Protein AF-M0BBS4-F1 (afdb_monomer)

pLDDT: mean 77.98, std 17.38, range [36.03, 93.0]

Radius of gyration: 14.02 Å; Cα contacts (8 Å, |Δi|>4): 245; chains: 1; bounding box: 28×45×35 Å

Foldseek 3Di:
DDPPPPVPPPPDPAAQFPAPDVQKGKAAAFKKWFWFDDPFFIKIFIDNHPPPPDHTNDIATAGEDEEPADWDWDADPRGIMITGRHIWMWGDPDVRYIYIGPDDPPDD

Sequence (108 aa):
MDIDFTVRSDALSMNRLVRAGEQRWHLPRHAHIVVYDRDDDGLLTIYDCGAAQKPPSAQLLGTLGRIEARHEVIDNPTGRVVTLREESTLVATGERRYRITTGDTRRV

Mean predicted aligned error: 9.06 Å

Structure (mmCIF, N/CA/C/O backbone):
data_AF-M0BBS4-F1
#
_entry.id   AF-M0BBS4-F1
#
loop_
_atom_site.group_PDB
_atom_site.id
_atom_site.type_symbol
_atom_site.label_atom_id
_atom_site.label_alt_id
_atom_site.label_comp_id
_atom_site.label_asym_id
_atom_site.label_entity_id
_atom_site.label_seq_id
_atom_site.pdbx_PDB_ins_code
_atom_site.Cartn_x
_atom_site.Cartn_y
_atom_site.Cartn_z
_atom_site.occupancy
_atom_site.B_iso_or_equiv
_atom_site.auth_seq_id
_atom_site.auth_comp_id
_atom_site.auth_asym_id
_atom_site.auth_atom_id
_atom_site.pdbx_PDB_model_num
ATOM 1 N N . MET A 1 1 ? -1.847 -29.532 24.319 1.00 37.91 1 MET A N 1
ATOM 2 C CA . MET A 1 1 ? -0.659 -29.383 23.451 1.00 37.91 1 MET A CA 1
ATOM 3 C C . MET A 1 1 ? -0.775 -28.000 22.866 1.00 37.91 1 MET A C 1
ATOM 5 O O . MET A 1 1 ? -1.361 -27.797 21.812 1.00 37.91 1 MET A O 1
ATOM 9 N N . ASP A 1 2 ? -0.364 -27.059 23.697 1.00 41.09 2 ASP A N 1
ATOM 10 C CA . ASP A 1 2 ? -0.509 -25.631 23.521 1.00 41.09 2 ASP A CA 1
ATOM 11 C C . ASP A 1 2 ? 0.576 -25.174 22.557 1.00 41.09 2 ASP A C 1
ATOM 13 O O . ASP A 1 2 ? 1.758 -25.163 22.896 1.00 41.09 2 ASP A O 1
ATOM 17 N N . ILE A 1 3 ? 0.181 -24.852 21.327 1.00 46.66 3 ILE A N 1
ATOM 18 C CA . ILE A 1 3 ? 1.028 -24.033 20.469 1.00 46.66 3 ILE A CA 1
ATOM 19 C C . ILE A 1 3 ? 0.702 -22.598 20.861 1.00 46.66 3 ILE A C 1
ATOM 21 O O . ILE A 1 3 ? -0.169 -21.951 20.280 1.00 46.66 3 ILE A O 1
ATOM 25 N N . ASP A 1 4 ? 1.360 -22.152 21.925 1.00 36.03 4 ASP A N 1
ATOM 26 C CA . ASP A 1 4 ? 1.474 -20.748 22.275 1.00 36.03 4 ASP A CA 1
ATOM 27 C C . ASP A 1 4 ? 2.130 -20.048 21.076 1.00 36.03 4 ASP A C 1
ATOM 29 O O . ASP A 1 4 ? 3.346 -20.091 20.875 1.00 36.03 4 ASP A O 1
ATOM 33 N N . PHE A 1 5 ? 1.298 -19.482 20.198 1.00 37.56 5 PHE A N 1
ATOM 34 C CA . PHE A 1 5 ? 1.711 -18.566 19.142 1.00 37.56 5 PHE A CA 1
ATOM 35 C C . PHE A 1 5 ? 2.119 -17.245 19.807 1.00 37.56 5 PHE A C 1
ATOM 37 O O . PHE A 1 5 ? 1.533 -16.187 19.578 1.00 37.56 5 PHE A O 1
ATOM 44 N N . THR A 1 6 ? 3.173 -17.288 20.622 1.00 43.53 6 THR A N 1
ATOM 45 C CA . THR A 1 6 ? 4.024 -16.130 20.856 1.00 43.53 6 THR A CA 1
ATOM 46 C C . THR A 1 6 ? 4.692 -15.840 19.517 1.00 43.53 6 THR A C 1
ATOM 48 O O . THR A 1 6 ? 5.805 -16.276 19.218 1.00 43.53 6 THR A O 1
ATOM 51 N N . VAL A 1 7 ? 3.948 -15.140 18.656 1.00 46.84 7 VAL A N 1
ATOM 52 C CA . VAL A 1 7 ? 4.477 -14.451 17.489 1.00 46.84 7 VAL A CA 1
ATOM 53 C C . VAL A 1 7 ? 5.591 -13.580 18.032 1.00 46.84 7 VAL A C 1
ATOM 55 O O . VAL A 1 7 ? 5.349 -12.576 18.701 1.00 46.84 7 VAL A O 1
ATOM 58 N N . ARG A 1 8 ? 6.823 -14.033 17.801 1.00 40.06 8 ARG A N 1
ATOM 59 C CA . ARG A 1 8 ? 8.036 -13.277 18.059 1.00 40.06 8 ARG A CA 1
ATOM 60 C C . ARG A 1 8 ? 7.870 -11.898 17.437 1.00 40.06 8 ARG A C 1
ATOM 62 O O . ARG A 1 8 ? 7.937 -11.721 16.222 1.00 40.06 8 ARG A O 1
ATOM 69 N N . SER A 1 9 ? 7.644 -10.937 18.316 1.00 47.88 9 SER A N 1
ATOM 70 C CA . SER A 1 9 ? 7.900 -9.525 18.124 1.00 47.88 9 SER A CA 1
ATOM 71 C C . SER A 1 9 ? 9.367 -9.338 17.741 1.00 47.88 9 SER A C 1
ATOM 73 O O . SER A 1 9 ? 10.186 -9.166 18.626 1.00 47.88 9 SER A O 1
ATOM 75 N N . ASP A 1 10 ? 9.711 -9.403 16.454 1.00 41.94 10 ASP A N 1
ATOM 76 C CA . ASP A 1 10 ? 10.974 -8.847 15.944 1.00 41.94 10 ASP A CA 1
ATOM 77 C C . ASP A 1 10 ? 10.922 -8.628 14.423 1.00 41.94 10 ASP A C 1
ATOM 79 O O . ASP A 1 10 ? 11.557 -9.293 13.610 1.00 41.94 10 ASP A O 1
ATOM 83 N N . ALA A 1 11 ? 10.076 -7.679 14.035 1.00 41.12 11 ALA A N 1
ATOM 84 C CA . ALA A 1 11 ? 10.312 -6.813 12.882 1.00 41.12 11 ALA A CA 1
ATOM 85 C C . ALA A 1 11 ? 9.687 -5.446 13.186 1.00 41.12 11 ALA A C 1
ATOM 87 O O . ALA A 1 11 ? 8.875 -4.904 12.437 1.00 41.12 11 ALA A O 1
ATOM 88 N N . LEU A 1 12 ? 10.020 -4.911 14.361 1.00 52.16 12 LEU A N 1
ATOM 89 C CA . LEU A 1 12 ? 9.954 -3.481 14.578 1.00 52.16 12 LEU A CA 1
ATOM 90 C C . LEU A 1 12 ? 11.242 -2.903 14.008 1.00 52.16 12 LEU A C 1
ATOM 92 O O . LEU A 1 12 ? 12.336 -3.271 14.418 1.00 52.16 12 LEU A O 1
ATOM 96 N N . SER A 1 13 ? 11.111 -1.903 13.154 1.00 50.25 13 SER A N 1
ATOM 97 C CA . SER A 1 13 ? 1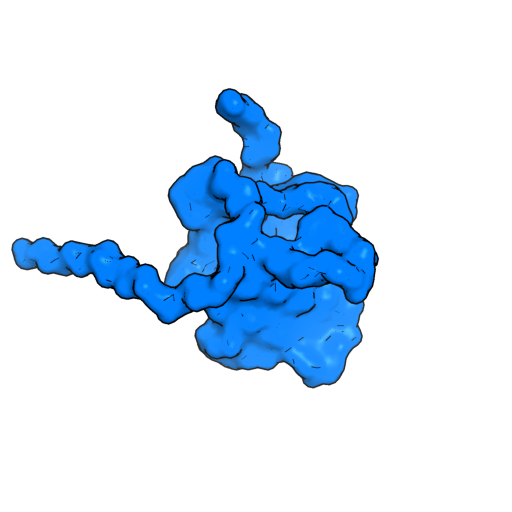1.953 -0.739 13.414 1.00 50.25 13 SER A CA 1
ATOM 98 C C . SER A 1 13 ? 11.118 0.527 13.536 1.00 50.25 13 SER A C 1
ATOM 100 O O . SER A 1 13 ? 11.415 1.371 14.370 1.00 50.25 13 SER A O 1
ATOM 102 N N . MET A 1 14 ? 9.968 0.621 12.862 1.00 60.62 14 MET A N 1
ATOM 103 C CA . MET A 1 14 ? 9.024 1.706 13.129 1.00 60.62 14 MET A CA 1
ATOM 104 C C . MET A 1 14 ? 7.636 1.348 12.616 1.00 60.62 14 MET A C 1
ATOM 106 O O . MET A 1 14 ? 7.457 1.159 11.420 1.00 60.62 14 MET A O 1
ATOM 110 N N . ASN A 1 15 ? 6.638 1.299 13.497 1.00 73.00 15 ASN A N 1
ATOM 111 C CA . ASN A 1 15 ? 5.234 1.369 13.100 1.00 73.00 15 ASN A CA 1
ATOM 112 C C . ASN A 1 15 ? 4.513 2.358 14.019 1.00 73.00 15 ASN A C 1
ATOM 114 O O . ASN A 1 15 ? 4.188 2.046 15.161 1.00 73.00 15 ASN A O 1
ATOM 118 N N . ARG A 1 16 ? 4.302 3.566 13.503 1.00 75.88 16 ARG A N 1
ATOM 119 C CA . ARG A 1 16 ? 3.598 4.678 14.152 1.00 75.88 16 ARG A CA 1
ATOM 120 C C . ARG A 1 16 ? 2.183 4.857 13.597 1.00 75.88 16 ARG A C 1
ATOM 122 O O . ARG A 1 16 ? 1.585 5.911 13.792 1.00 75.88 16 ARG A O 1
ATOM 129 N N . LEU A 1 17 ? 1.653 3.870 12.872 1.00 79.75 17 LEU A N 1
ATOM 130 C CA . LEU A 1 17 ? 0.290 3.942 12.358 1.00 79.75 17 LEU A CA 1
ATOM 131 C C . LEU A 1 17 ? -0.716 3.798 13.497 1.00 79.75 17 LEU A C 1
ATOM 133 O O . LEU A 1 17 ? -0.541 2.993 14.415 1.00 79.75 17 LEU A O 1
ATOM 137 N N . VAL A 1 18 ? -1.805 4.557 13.398 1.00 82.19 18 VAL A N 1
ATOM 138 C CA . VAL A 1 18 ? -2.926 4.460 14.332 1.00 82.19 18 VAL A CA 1
ATOM 139 C C . VAL A 1 18 ? -3.546 3.070 14.194 1.00 82.19 18 VAL A C 1
ATOM 141 O O . VAL A 1 18 ? -3.906 2.653 13.094 1.00 82.19 18 VAL A O 1
ATOM 144 N N . ARG A 1 19 ? -3.650 2.325 15.296 1.00 82.81 19 ARG A N 1
ATOM 145 C CA . ARG A 1 19 ? -4.283 1.000 15.288 1.00 82.81 19 ARG A CA 1
ATOM 146 C C . ARG A 1 19 ? -5.796 1.151 15.150 1.00 82.81 19 ARG A C 1
ATOM 148 O O . ARG A 1 19 ? -6.403 1.917 15.887 1.00 82.81 19 ARG A O 1
ATOM 155 N N . ALA A 1 20 ? -6.377 0.389 14.230 1.00 82.56 20 ALA A N 1
ATOM 156 C CA . ALA A 1 20 ? -7.822 0.287 14.016 1.00 82.56 20 ALA A CA 1
ATOM 157 C C . ALA A 1 20 ? -8.398 -1.046 14.540 1.00 82.56 20 ALA A C 1
ATOM 159 O O . ALA A 1 20 ? -9.587 -1.307 14.410 1.00 82.56 20 ALA A O 1
ATOM 160 N N . GLY A 1 21 ? -7.552 -1.916 15.101 1.00 81.19 21 GLY A N 1
ATOM 161 C CA . GLY A 1 21 ? -7.940 -3.208 15.660 1.00 81.19 21 GLY A CA 1
ATOM 162 C C . GLY A 1 21 ? -6.771 -4.188 15.711 1.00 81.19 21 GLY A C 1
ATOM 163 O O . GLY A 1 21 ? -5.609 -3.817 15.505 1.00 81.19 21 GLY A O 1
ATOM 164 N N . GLU A 1 22 ? -7.081 -5.458 15.960 1.00 80.56 22 GLU A N 1
ATOM 165 C CA . GLU A 1 22 ? -6.097 -6.536 15.874 1.00 80.56 22 GLU A CA 1
ATOM 166 C C . GLU A 1 22 ? -5.607 -6.675 14.436 1.00 80.56 22 GLU A C 1
ATOM 168 O O . GLU A 1 22 ? -6.398 -6.866 13.516 1.00 80.56 22 GLU A O 1
ATOM 173 N N . GLN A 1 23 ? -4.293 -6.532 14.242 1.00 86.00 23 GLN A N 1
ATOM 174 C CA . GLN A 1 23 ? -3.652 -6.597 12.923 1.00 86.00 23 GLN A CA 1
ATOM 175 C C . GLN A 1 23 ? -4.219 -5.604 11.888 1.00 86.00 23 GLN A C 1
ATOM 177 O O . GLN A 1 23 ? -4.143 -5.841 10.679 1.00 86.00 23 GLN A O 1
ATOM 182 N N . ARG A 1 24 ? -4.790 -4.487 12.359 1.00 88.25 24 ARG A N 1
ATOM 183 C CA . ARG A 1 24 ? -5.393 -3.447 11.522 1.00 88.25 24 ARG A CA 1
ATOM 184 C C . ARG A 1 24 ? -4.836 -2.076 11.861 1.00 88.25 24 ARG A C 1
ATOM 186 O O . ARG A 1 24 ? -4.770 -1.690 13.031 1.00 88.25 24 ARG A O 1
ATOM 193 N N . TRP A 1 25 ? -4.502 -1.311 10.832 1.00 89.88 25 TRP A N 1
ATOM 194 C CA . TRP A 1 25 ? -3.949 0.032 10.967 1.00 89.88 25 TRP A CA 1
ATOM 195 C C . TRP A 1 25 ? -4.654 1.009 10.040 1.00 89.88 25 TRP A C 1
ATOM 197 O O . TRP A 1 25 ? -4.898 0.713 8.874 1.00 89.88 25 TRP A O 1
ATOM 207 N N . HIS A 1 26 ? -4.967 2.184 10.567 1.00 88.50 26 HIS A N 1
ATOM 208 C CA . HIS A 1 26 ? -5.568 3.272 9.822 1.00 88.50 26 HIS A CA 1
ATOM 209 C C . HIS A 1 26 ? -4.540 3.935 8.903 1.00 88.50 26 HIS A C 1
ATOM 211 O O . HIS A 1 26 ? -3.428 4.271 9.325 1.00 88.50 26 HIS A O 1
ATOM 217 N N . LEU A 1 27 ? -4.945 4.159 7.657 1.00 88.69 27 LEU A N 1
ATOM 218 C CA . LEU A 1 27 ? -4.192 4.887 6.652 1.00 88.69 27 LEU A CA 1
ATOM 219 C C . LEU A 1 27 ? -4.955 6.166 6.284 1.00 88.69 27 LEU A C 1
ATOM 221 O O . LEU A 1 27 ? -6.099 6.083 5.825 1.00 88.69 27 LEU A O 1
ATOM 225 N N . PRO A 1 28 ? -4.339 7.347 6.458 1.00 86.62 28 PRO A N 1
ATOM 226 C CA . PRO A 1 28 ? -4.977 8.600 6.094 1.00 86.62 28 PRO A CA 1
ATOM 227 C C . PRO A 1 28 ? -5.184 8.702 4.582 1.00 86.62 28 PRO A C 1
ATOM 229 O O . PRO A 1 28 ? -4.475 8.089 3.775 1.00 86.62 28 PRO A O 1
ATOM 232 N N . ARG A 1 29 ? -6.124 9.565 4.195 1.00 84.25 29 ARG A N 1
ATOM 233 C CA . ARG A 1 29 ? -6.240 10.036 2.817 1.00 84.25 29 ARG A CA 1
ATOM 234 C C . ARG A 1 29 ? -4.900 10.649 2.397 1.00 84.25 29 ARG A C 1
ATOM 236 O O . ARG A 1 29 ? -4.377 11.494 3.116 1.00 84.25 29 ARG A O 1
ATOM 243 N N . HIS A 1 30 ? -4.371 10.252 1.238 1.00 87.81 30 HIS A N 1
ATOM 244 C CA . HIS A 1 30 ? -3.026 10.608 0.755 1.00 87.81 30 HIS A CA 1
ATOM 245 C C . HIS A 1 30 ? -1.856 9.877 1.423 1.00 87.81 30 HIS A C 1
ATOM 247 O O . HIS A 1 30 ? -0.720 10.344 1.324 1.00 87.81 30 HIS A O 1
ATOM 253 N N . ALA A 1 31 ? -2.082 8.720 2.050 1.00 89.19 31 ALA A N 1
ATOM 254 C CA . ALA A 1 31 ? -0.956 7.876 2.426 1.00 89.19 31 ALA A CA 1
ATOM 255 C C . ALA A 1 31 ? -0.197 7.400 1.174 1.00 89.19 31 ALA A C 1
ATOM 257 O O . ALA A 1 31 ? -0.805 6.978 0.183 1.00 89.19 31 ALA A O 1
ATOM 258 N N . HIS A 1 32 ? 1.132 7.456 1.237 1.00 89.94 32 HIS A N 1
ATOM 259 C CA . HIS A 1 32 ? 2.022 6.920 0.211 1.00 89.94 32 HIS A CA 1
ATOM 260 C C . HIS A 1 32 ? 2.644 5.627 0.720 1.00 89.94 32 HIS A C 1
ATOM 262 O O . HIS A 1 32 ? 3.168 5.578 1.830 1.00 89.94 32 HIS A O 1
ATOM 268 N N . ILE A 1 33 ? 2.590 4.579 -0.088 1.00 90.69 33 ILE A N 1
ATOM 269 C CA . ILE A 1 33 ? 3.078 3.250 0.257 1.00 90.69 33 ILE A CA 1
ATOM 270 C C . ILE A 1 33 ? 4.075 2.852 -0.817 1.00 90.69 33 ILE A C 1
ATOM 272 O O . ILE A 1 33 ? 3.706 2.614 -1.963 1.00 90.69 33 ILE A O 1
ATOM 276 N N . VAL A 1 34 ? 5.345 2.802 -0.449 1.00 90.75 34 VAL A N 1
ATOM 277 C CA . VAL A 1 34 ? 6.408 2.277 -1.298 1.00 90.75 34 VAL A CA 1
ATOM 278 C C . VAL A 1 34 ? 6.485 0.781 -1.041 1.00 90.75 34 VAL A C 1
ATOM 280 O O . VAL A 1 34 ? 6.780 0.353 0.075 1.00 90.75 34 VAL A O 1
ATOM 283 N N . VAL A 1 35 ? 6.179 -0.001 -2.064 1.00 91.12 35 VAL A N 1
ATOM 284 C CA . VAL A 1 35 ? 6.263 -1.456 -2.048 1.00 91.12 35 VAL A CA 1
ATOM 285 C C . VAL A 1 35 ? 7.514 -1.847 -2.811 1.00 91.12 35 VAL A C 1
ATOM 287 O O . VAL A 1 35 ? 7.644 -1.535 -3.993 1.00 91.12 35 VAL A O 1
ATOM 290 N N . TYR A 1 36 ? 8.424 -2.529 -2.133 1.00 89.75 36 TYR A N 1
ATOM 291 C CA . TYR A 1 36 ? 9.521 -3.236 -2.772 1.00 89.75 36 TYR A CA 1
ATOM 292 C C . TYR A 1 36 ? 9.103 -4.688 -2.945 1.00 89.75 36 TYR A C 1
ATOM 294 O O . TYR A 1 36 ? 8.941 -5.410 -1.958 1.00 89.75 36 TYR A O 1
ATOM 302 N N . ASP A 1 37 ? 8.910 -5.091 -4.197 1.00 78.50 37 ASP A N 1
ATOM 303 C CA . ASP A 1 37 ? 8.473 -6.441 -4.525 1.00 78.50 37 ASP A CA 1
ATOM 304 C C . ASP A 1 37 ? 9.677 -7.396 -4.467 1.00 78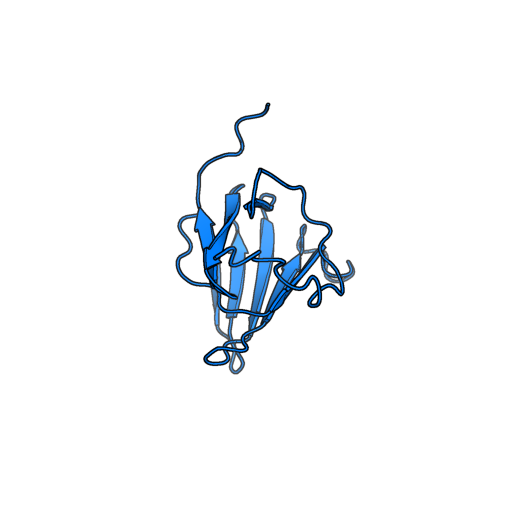.50 37 ASP A C 1
ATOM 306 O O . ASP A 1 37 ? 10.658 -7.266 -5.203 1.00 78.50 37 ASP A O 1
ATOM 310 N N . ARG A 1 38 ? 9.609 -8.343 -3.531 1.00 76.62 38 ARG A N 1
ATOM 311 C CA . ARG A 1 38 ? 10.495 -9.503 -3.365 1.00 76.62 38 ARG A CA 1
ATOM 312 C C . ARG A 1 38 ? 9.606 -10.653 -2.913 1.00 76.62 38 ARG A C 1
ATOM 314 O O . ARG A 1 38 ? 8.749 -10.402 -2.072 1.00 76.62 38 ARG A O 1
ATOM 321 N N . ASP A 1 39 ? 9.814 -11.849 -3.461 1.00 73.50 39 ASP A N 1
ATOM 322 C CA . ASP A 1 39 ? 8.909 -13.008 -3.353 1.00 73.50 39 ASP A CA 1
ATOM 323 C C . ASP A 1 39 ? 8.179 -13.110 -1.999 1.00 73.50 39 ASP A C 1
ATOM 325 O O . ASP A 1 39 ? 7.017 -12.717 -1.900 1.00 73.50 39 ASP A O 1
ATOM 329 N N . ASP A 1 40 ? 8.873 -13.546 -0.944 1.00 67.50 40 ASP A N 1
ATOM 330 C CA . ASP A 1 40 ? 8.314 -13.671 0.415 1.00 67.50 40 ASP A CA 1
ATOM 331 C C . ASP A 1 40 ? 8.905 -12.657 1.422 1.00 67.50 40 ASP A C 1
ATOM 333 O O . ASP A 1 40 ? 8.442 -12.538 2.560 1.00 67.50 40 ASP A O 1
ATOM 337 N N . ASP A 1 41 ? 9.900 -11.878 0.988 1.00 77.38 41 ASP A N 1
ATOM 338 C CA . ASP A 1 41 ? 10.661 -10.919 1.805 1.00 77.38 41 ASP A CA 1
ATOM 339 C C . ASP A 1 41 ? 10.485 -9.467 1.329 1.00 77.38 41 ASP A C 1
ATOM 341 O O . ASP A 1 41 ? 11.395 -8.640 1.435 1.00 77.38 41 ASP A O 1
ATOM 345 N N . GLY A 1 42 ? 9.322 -9.145 0.756 1.00 85.31 42 GLY A N 1
ATOM 346 C CA . GLY A 1 42 ? 9.003 -7.782 0.335 1.00 85.31 42 GLY A CA 1
ATOM 347 C C . GLY A 1 42 ? 9.110 -6.760 1.476 1.00 85.31 42 GLY A C 1
ATOM 348 O O . GLY A 1 42 ? 9.183 -7.096 2.662 1.00 85.31 42 GLY A O 1
ATOM 349 N N . LEU A 1 43 ? 9.107 -5.476 1.127 1.00 89.94 43 LEU A N 1
ATOM 350 C CA . LEU A 1 43 ? 9.157 -4.388 2.105 1.00 89.94 43 LEU A CA 1
ATOM 351 C C . LEU A 1 43 ? 8.108 -3.332 1.776 1.00 89.94 43 LEU A C 1
ATOM 353 O O . LEU A 1 43 ? 8.129 -2.736 0.701 1.00 89.94 43 LEU A O 1
ATOM 357 N N . LEU A 1 44 ? 7.222 -3.056 2.731 1.00 90.25 44 LEU A N 1
ATOM 358 C CA . LEU A 1 44 ? 6.258 -1.966 2.658 1.00 90.25 44 LEU A CA 1
ATOM 359 C C . LEU A 1 44 ? 6.768 -0.811 3.509 1.00 90.25 44 LEU A C 1
ATOM 361 O O . LEU A 1 44 ? 6.937 -0.949 4.719 1.00 90.25 44 LEU A O 1
ATOM 365 N N . THR A 1 45 ? 6.958 0.350 2.894 1.00 90.19 45 THR A N 1
ATOM 366 C CA . THR A 1 45 ? 7.266 1.600 3.595 1.00 90.19 45 THR A CA 1
ATOM 367 C C . THR A 1 45 ? 6.099 2.567 3.429 1.00 90.19 45 THR A C 1
ATOM 369 O O . THR A 1 45 ? 5.729 2.909 2.311 1.00 90.19 45 THR A O 1
ATOM 372 N N . ILE A 1 46 ? 5.498 2.994 4.537 1.00 89.56 46 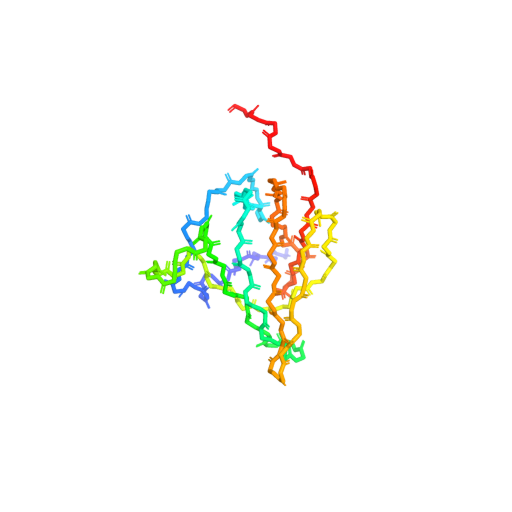ILE A N 1
ATOM 373 C CA . ILE A 1 46 ? 4.247 3.759 4.581 1.00 89.56 46 ILE A CA 1
ATOM 374 C C . ILE A 1 46 ? 4.515 5.169 5.111 1.00 89.56 46 ILE A C 1
ATOM 376 O O . ILE A 1 46 ? 5.139 5.336 6.160 1.00 89.56 46 ILE A O 1
ATOM 380 N N . TYR A 1 47 ? 3.967 6.172 4.430 1.00 87.88 47 TYR A N 1
ATOM 381 C CA . TYR A 1 47 ? 4.032 7.592 4.768 1.00 87.88 47 TYR A CA 1
ATOM 382 C C . TYR A 1 47 ? 2.613 8.163 4.913 1.00 87.88 47 TYR A C 1
ATOM 384 O O . TYR A 1 47 ? 1.783 7.968 4.029 1.00 87.88 47 TYR A O 1
ATOM 392 N N . ASP A 1 48 ? 2.333 8.881 6.006 1.00 79.25 48 ASP A N 1
ATOM 393 C CA . ASP A 1 48 ? 1.011 9.467 6.309 1.00 79.25 48 ASP A CA 1
ATOM 394 C C . ASP A 1 48 ? 0.615 10.681 5.454 1.00 79.25 48 ASP A C 1
ATOM 396 O O . ASP A 1 48 ? -0.562 11.013 5.345 1.00 79.25 48 ASP A O 1
ATOM 400 N N . CYS A 1 49 ? 1.585 11.364 4.859 1.00 72.00 49 CYS A N 1
ATOM 401 C CA . CYS A 1 49 ? 1.380 12.567 4.070 1.00 72.00 49 CYS A CA 1
ATOM 402 C C . CYS A 1 49 ? 2.590 12.716 3.150 1.00 72.00 49 CYS A C 1
ATOM 404 O O . CYS A 1 49 ? 3.719 12.603 3.626 1.00 72.00 49 CYS A O 1
ATOM 406 N N . GLY A 1 50 ? 2.371 12.966 1.854 1.00 55.59 50 GLY A N 1
ATOM 407 C CA . GLY A 1 50 ? 3.395 13.050 0.796 1.00 55.59 50 GLY A CA 1
ATOM 408 C C . GLY A 1 50 ? 4.472 14.134 0.953 1.00 55.59 50 GLY A C 1
ATOM 409 O O . GLY A 1 50 ? 5.136 14.490 -0.016 1.00 55.59 50 GLY A O 1
ATOM 410 N N . ALA A 1 51 ? 4.665 14.683 2.153 1.00 54.38 51 ALA A N 1
ATOM 411 C CA . ALA A 1 51 ? 5.779 15.556 2.465 1.00 54.38 51 ALA A CA 1
ATOM 412 C C . ALA A 1 51 ? 7.082 14.741 2.444 1.00 54.38 51 ALA A C 1
ATOM 414 O O . ALA A 1 51 ? 7.370 13.983 3.371 1.00 54.38 51 ALA A O 1
ATOM 415 N N . ALA A 1 52 ? 7.884 14.951 1.397 1.00 52.53 52 ALA A N 1
ATOM 416 C CA . ALA A 1 52 ? 9.152 14.280 1.085 1.00 52.53 52 ALA A CA 1
ATOM 417 C C . ALA A 1 52 ? 10.264 14.373 2.160 1.00 52.53 52 ALA A C 1
ATOM 419 O O . ALA A 1 52 ? 11.401 13.997 1.904 1.00 52.53 52 ALA A O 1
ATOM 420 N N . GLN A 1 53 ? 9.964 14.875 3.360 1.00 60.06 53 GLN A N 1
ATOM 421 C CA . GLN A 1 53 ? 10.920 15.055 4.457 1.00 60.06 53 GLN A CA 1
ATOM 422 C C . GLN A 1 53 ? 10.469 14.424 5.780 1.00 60.06 53 GLN A C 1
ATOM 424 O O . GLN A 1 53 ? 11.165 14.548 6.787 1.00 60.06 53 GLN A O 1
ATOM 429 N N . LYS A 1 54 ? 9.316 13.744 5.822 1.00 69.81 54 LYS A N 1
ATOM 430 C CA . LYS A 1 54 ? 8.922 13.007 7.025 1.00 69.81 54 LYS A CA 1
ATOM 431 C C . LYS A 1 54 ? 9.583 11.627 7.052 1.00 69.81 54 LYS A C 1
ATOM 433 O O . LYS A 1 54 ? 9.572 10.934 6.032 1.00 69.81 54 LYS A O 1
ATOM 438 N N . PRO A 1 55 ? 10.094 11.181 8.216 1.00 74.62 55 PRO A N 1
ATOM 439 C CA . PRO A 1 55 ? 10.458 9.783 8.378 1.00 74.62 55 PRO A CA 1
ATOM 440 C C . PRO A 1 55 ? 9.215 8.910 8.156 1.00 74.62 55 PRO A C 1
ATOM 442 O O . PRO A 1 55 ? 8.110 9.346 8.507 1.00 74.62 55 PRO A O 1
ATOM 445 N N . PRO A 1 56 ? 9.373 7.686 7.623 1.00 83.56 56 PRO A N 1
ATOM 446 C CA . PRO A 1 56 ? 8.246 6.809 7.342 1.00 83.56 56 PRO A CA 1
ATOM 447 C C . PRO A 1 56 ? 7.400 6.594 8.598 1.00 83.56 56 PRO A C 1
ATOM 449 O O . PRO A 1 56 ? 7.907 6.465 9.719 1.00 83.56 56 PRO A O 1
ATOM 452 N N . SER A 1 57 ? 6.085 6.608 8.426 1.00 86.06 57 SER A N 1
ATOM 453 C CA . SER A 1 57 ? 5.134 6.348 9.504 1.00 86.06 57 SER A CA 1
ATOM 454 C C . SER A 1 57 ? 5.201 4.876 9.898 1.00 86.06 57 SER A C 1
ATOM 456 O O . SER A 1 57 ? 5.184 4.572 11.087 1.00 86.06 57 SER A O 1
ATOM 458 N N . ALA A 1 58 ? 5.371 3.970 8.931 1.00 87.94 58 ALA A N 1
ATOM 459 C CA . ALA A 1 58 ? 5.667 2.572 9.210 1.00 87.94 58 ALA A CA 1
ATOM 460 C C . ALA A 1 58 ? 6.577 1.922 8.171 1.00 87.94 58 ALA A C 1
ATOM 462 O O . ALA A 1 58 ? 6.598 2.320 7.009 1.00 87.94 58 ALA A O 1
ATOM 463 N N . GLN A 1 59 ? 7.282 0.880 8.595 1.00 88.94 59 GLN A N 1
ATOM 464 C CA . GLN A 1 59 ? 8.003 -0.033 7.726 1.00 88.94 59 GLN A CA 1
ATOM 465 C C . GLN A 1 59 ? 7.707 -1.474 8.156 1.00 88.94 59 GLN A C 1
ATOM 467 O O . GLN A 1 59 ? 7.857 -1.812 9.329 1.00 88.94 59 GLN A O 1
ATOM 472 N N . LEU A 1 60 ? 7.227 -2.293 7.219 1.00 88.62 60 LEU A N 1
ATOM 473 C CA . LEU A 1 60 ? 6.718 -3.644 7.458 1.00 88.62 60 LEU A CA 1
ATOM 474 C C . LEU A 1 60 ? 7.344 -4.622 6.460 1.00 88.62 60 LEU A C 1
ATOM 476 O O . LEU A 1 60 ? 7.367 -4.346 5.262 1.00 88.62 60 LEU A O 1
ATOM 480 N N . LEU A 1 61 ? 7.809 -5.772 6.947 1.00 89.00 61 LEU A N 1
ATOM 481 C CA . LEU A 1 61 ? 8.295 -6.858 6.096 1.00 89.00 61 LEU A CA 1
ATOM 482 C C . LEU A 1 61 ? 7.118 -7.673 5.563 1.00 89.00 61 LEU A C 1
ATOM 484 O O . LEU A 1 61 ? 6.312 -8.183 6.343 1.00 89.00 61 LEU A O 1
ATOM 488 N N . GLY A 1 62 ? 7.039 -7.808 4.246 1.00 89.81 62 GLY A N 1
ATOM 489 C CA . GLY A 1 62 ? 6.054 -8.625 3.565 1.00 89.81 62 GLY A CA 1
ATOM 490 C C . GLY A 1 62 ? 5.641 -8.112 2.198 1.00 89.81 62 GLY A C 1
ATOM 491 O O . GLY A 1 62 ? 6.250 -7.214 1.628 1.00 89.81 62 GLY A O 1
ATOM 492 N N . THR A 1 63 ? 4.563 -8.681 1.676 1.00 89.12 63 THR A N 1
ATOM 493 C CA . THR A 1 63 ? 4.012 -8.315 0.371 1.00 89.12 63 THR A CA 1
ATOM 494 C C . THR A 1 63 ? 2.673 -7.606 0.512 1.00 89.12 63 THR A C 1
ATOM 496 O O . THR A 1 63 ? 1.859 -7.899 1.399 1.00 89.12 63 THR A O 1
ATOM 499 N N . LEU A 1 64 ? 2.445 -6.629 -0.370 1.00 90.06 64 LEU A N 1
ATOM 500 C CA . LEU A 1 64 ? 1.154 -5.967 -0.494 1.00 90.06 64 LEU A CA 1
ATOM 501 C C . LEU A 1 64 ? 0.324 -6.697 -1.548 1.00 90.06 64 LEU A C 1
ATOM 503 O O . LEU A 1 64 ? 0.643 -6.661 -2.736 1.00 90.06 64 LEU A O 1
ATOM 507 N N . GLY A 1 65 ? -0.750 -7.340 -1.103 1.00 89.25 65 GLY A N 1
ATOM 508 C CA . GLY A 1 65 ? -1.716 -8.003 -1.965 1.00 89.25 65 GLY A CA 1
ATOM 509 C C . GLY A 1 65 ? -2.723 -7.020 -2.563 1.00 89.25 65 GLY A C 1
ATOM 510 O O . GLY A 1 65 ? -2.376 -6.042 -3.224 1.00 89.25 65 GLY A O 1
ATOM 511 N N . ARG A 1 66 ? -4.011 -7.304 -2.349 1.00 89.44 66 ARG A N 1
ATOM 512 C CA . ARG A 1 66 ? -5.114 -6.536 -2.938 1.00 89.44 66 ARG A CA 1
ATOM 513 C C . ARG A 1 66 ? -5.266 -5.153 -2.293 1.00 89.44 66 ARG A C 1
ATOM 515 O O . ARG A 1 66 ? -5.177 -5.011 -1.073 1.00 89.44 66 ARG A O 1
ATOM 522 N N . ILE A 1 67 ? -5.583 -4.162 -3.120 1.00 92.56 67 ILE A N 1
ATOM 523 C CA . ILE A 1 67 ? -5.889 -2.793 -2.701 1.00 92.56 67 ILE A CA 1
ATOM 524 C C . ILE A 1 67 ? -7.305 -2.486 -3.163 1.00 92.56 67 ILE A C 1
ATOM 526 O O . ILE A 1 67 ? -7.570 -2.395 -4.358 1.00 92.56 67 ILE A O 1
ATOM 530 N N . GLU A 1 68 ? -8.230 -2.401 -2.214 1.00 91.81 68 GLU A N 1
ATOM 531 C CA . GLU A 1 68 ? -9.630 -2.079 -2.507 1.00 91.81 68 GLU A CA 1
ATOM 532 C C . GLU A 1 68 ? -9.877 -0.577 -2.515 1.00 91.81 68 GLU A C 1
ATOM 534 O O . GLU A 1 68 ? -10.757 -0.109 -3.231 1.00 91.81 68 GLU A O 1
ATOM 539 N N . ALA A 1 69 ? -9.095 0.167 -1.727 1.00 90.06 69 ALA A N 1
ATOM 540 C CA . ALA A 1 69 ? -9.177 1.618 -1.672 1.00 90.06 69 ALA A CA 1
ATOM 541 C C . ALA A 1 69 ? -8.838 2.234 -3.026 1.00 90.06 69 ALA A C 1
ATOM 543 O O . ALA A 1 69 ? -7.945 1.760 -3.727 1.00 90.06 69 ALA A O 1
ATOM 544 N N . ARG A 1 70 ? -9.516 3.326 -3.379 1.00 90.44 70 ARG A N 1
ATOM 545 C CA . ARG A 1 70 ? -9.155 4.189 -4.501 1.00 90.44 70 ARG A CA 1
ATOM 546 C C . ARG A 1 70 ? -7.713 4.621 -4.320 1.00 90.44 70 ARG A C 1
ATOM 548 O O . ARG A 1 70 ? -7.348 5.224 -3.309 1.00 90.44 70 ARG A O 1
ATOM 555 N N . HIS A 1 71 ? -6.901 4.314 -5.314 1.00 92.31 71 HIS A N 1
ATOM 556 C CA . HIS A 1 71 ? -5.473 4.536 -5.266 1.00 92.31 71 HIS A CA 1
ATOM 557 C C . HIS A 1 71 ? -4.936 4.833 -6.659 1.00 92.31 71 HIS A C 1
ATOM 559 O O . HIS A 1 71 ? -5.569 4.532 -7.670 1.00 92.31 71 HIS A O 1
ATOM 565 N N . GLU A 1 72 ? -3.753 5.418 -6.684 1.00 93.00 72 GLU A N 1
ATOM 566 C CA . GLU A 1 72 ? -2.911 5.510 -7.864 1.00 93.00 72 GLU A CA 1
ATOM 567 C C . GLU A 1 72 ? -1.666 4.668 -7.657 1.00 93.00 72 GLU A C 1
ATOM 569 O O . GLU A 1 72 ? -1.169 4.562 -6.535 1.00 93.00 72 GLU A O 1
ATOM 574 N N . VAL A 1 73 ? -1.181 4.069 -8.741 1.00 92.94 73 VAL A N 1
ATOM 575 C CA . VAL A 1 73 ? 0.039 3.265 -8.751 1.00 92.94 73 VAL A CA 1
ATOM 576 C C . VAL A 1 73 ? 1.026 3.901 -9.712 1.00 92.94 73 VAL A C 1
ATOM 578 O O . VAL A 1 73 ? 0.671 4.249 -10.836 1.00 92.94 73 VAL A O 1
ATOM 581 N N . ILE A 1 74 ? 2.263 4.035 -9.254 1.00 92.12 74 ILE A N 1
ATOM 582 C CA . ILE A 1 74 ? 3.415 4.361 -10.082 1.00 92.12 74 ILE A CA 1
ATOM 583 C C . ILE A 1 74 ? 4.370 3.178 -9.982 1.00 92.12 74 ILE A C 1
ATOM 585 O O . ILE A 1 74 ? 4.947 2.934 -8.920 1.00 92.12 74 ILE A O 1
ATOM 589 N N . ASP A 1 75 ? 4.512 2.435 -11.073 1.00 90.56 75 ASP A N 1
ATOM 590 C CA . ASP A 1 75 ? 5.444 1.315 -11.143 1.00 90.56 75 ASP A CA 1
ATOM 591 C C . ASP A 1 75 ? 6.883 1.818 -11.282 1.00 90.56 75 ASP A C 1
ATOM 593 O O . ASP A 1 75 ? 7.164 2.792 -11.981 1.00 90.56 75 ASP A O 1
ATOM 597 N N . ASN A 1 76 ? 7.805 1.1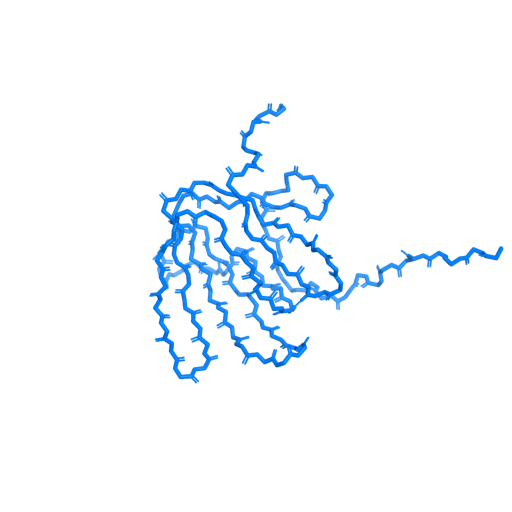28 -10.617 1.00 83.69 76 ASN A N 1
ATOM 598 C CA . ASN A 1 76 ? 9.236 1.389 -10.652 1.00 83.69 76 ASN A CA 1
ATOM 599 C C . ASN A 1 76 ? 9.996 0.076 -10.912 1.00 83.69 76 ASN A C 1
ATOM 601 O O . ASN A 1 76 ? 9.492 -1.003 -10.615 1.00 83.69 76 ASN A O 1
ATOM 605 N N . PRO A 1 77 ? 11.256 0.122 -11.380 1.00 85.94 77 PRO A N 1
ATOM 606 C CA . PRO A 1 77 ? 12.035 -1.096 -11.634 1.00 85.94 77 PRO A CA 1
ATOM 607 C C . PRO A 1 77 ? 12.211 -2.030 -10.422 1.00 85.94 77 PRO A C 1
ATOM 609 O O . PRO A 1 77 ? 12.515 -3.205 -10.594 1.00 85.94 77 PRO A O 1
ATOM 612 N N . THR A 1 78 ? 12.062 -1.513 -9.199 1.00 83.25 78 THR A N 1
ATOM 613 C CA . THR A 1 78 ? 12.266 -2.250 -7.940 1.00 83.25 78 THR A CA 1
ATOM 614 C C . THR A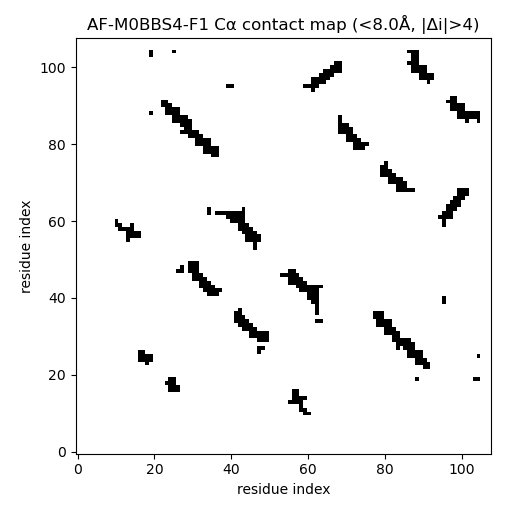 1 78 ? 10.972 -2.538 -7.171 1.00 83.25 78 THR A C 1
ATOM 616 O O . THR A 1 78 ? 11.035 -3.055 -6.054 1.00 83.25 78 THR A O 1
ATOM 619 N N . GLY A 1 79 ? 9.811 -2.195 -7.733 1.00 88.56 79 GLY A N 1
ATOM 620 C CA . GLY A 1 79 ? 8.509 -2.360 -7.092 1.00 88.56 79 GLY A CA 1
ATOM 621 C C . GLY A 1 79 ? 7.531 -1.279 -7.539 1.00 88.56 79 GLY A C 1
ATOM 622 O O . GLY A 1 79 ? 7.461 -0.942 -8.716 1.00 88.56 79 GLY A O 1
ATOM 623 N N . ARG A 1 80 ? 6.783 -0.686 -6.612 1.00 91.94 80 ARG A N 1
ATOM 624 C CA . ARG A 1 80 ? 5.740 0.295 -6.946 1.00 91.94 80 ARG A CA 1
ATOM 625 C C . ARG A 1 80 ? 5.456 1.261 -5.812 1.00 91.94 80 ARG A C 1
ATOM 627 O O . ARG A 1 80 ? 5.658 0.957 -4.639 1.00 91.94 80 ARG A O 1
ATOM 634 N N . VAL A 1 81 ? 4.947 2.432 -6.162 1.00 91.06 81 VAL A N 1
ATOM 635 C CA . VAL A 1 81 ? 4.449 3.426 -5.213 1.00 91.06 81 VAL A CA 1
ATOM 636 C C . VAL A 1 81 ? 2.940 3.492 -5.345 1.00 91.06 8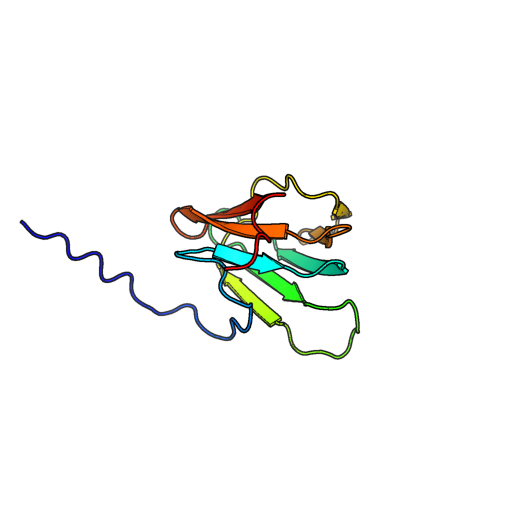1 VAL A C 1
ATOM 638 O O . VAL A 1 81 ? 2.417 3.778 -6.416 1.00 91.06 81 VAL A O 1
ATOM 641 N N . VAL A 1 82 ? 2.242 3.240 -4.246 1.00 92.25 82 VAL A N 1
ATOM 642 C CA . VAL A 1 82 ? 0.791 3.351 -4.147 1.00 92.25 82 VAL A CA 1
ATOM 643 C C . VAL A 1 82 ? 0.454 4.630 -3.397 1.00 92.25 82 VAL A C 1
ATOM 645 O O . VAL A 1 82 ? 0.878 4.820 -2.258 1.00 92.25 82 VAL A O 1
ATOM 648 N N . THR A 1 83 ? -0.352 5.493 -3.999 1.00 91.62 83 THR A N 1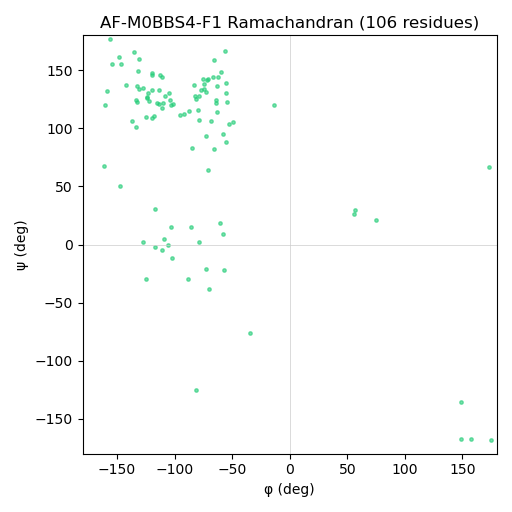
ATOM 649 C CA . THR A 1 83 ? -0.894 6.689 -3.352 1.00 91.62 83 THR A CA 1
ATOM 650 C C . THR A 1 83 ? -2.386 6.526 -3.146 1.00 91.62 83 THR A C 1
ATOM 652 O O . THR A 1 83 ? -3.151 6.433 -4.104 1.00 91.62 83 THR A O 1
ATOM 655 N N . LEU A 1 84 ? -2.820 6.521 -1.891 1.00 91.12 84 LEU A N 1
ATOM 656 C CA . LEU A 1 84 ? -4.233 6.408 -1.561 1.00 91.12 84 LEU A CA 1
ATOM 657 C C . LEU A 1 84 ? -4.983 7.715 -1.829 1.00 91.12 84 LEU A C 1
ATOM 659 O O . LEU A 1 84 ? -4.513 8.812 -1.517 1.00 91.12 84 LEU A O 1
ATOM 663 N N . ARG A 1 85 ? -6.186 7.599 -2.390 1.00 89.56 85 ARG A N 1
ATOM 664 C CA . ARG A 1 85 ? -7.080 8.723 -2.710 1.00 89.56 85 ARG A CA 1
ATOM 665 C C . ARG A 1 85 ? -8.220 8.889 -1.703 1.00 89.56 85 ARG A C 1
ATOM 667 O O . ARG A 1 85 ? -8.859 9.943 -1.685 1.00 89.56 85 ARG A O 1
ATOM 674 N N . GLU A 1 86 ? -8.417 7.901 -0.840 1.00 88.56 86 GLU A N 1
ATOM 675 C CA . GLU A 1 86 ? -9.377 7.894 0.265 1.00 88.56 86 GLU A CA 1
ATOM 676 C C . GLU A 1 86 ? -8.746 7.340 1.551 1.00 88.56 86 GLU A C 1
ATOM 678 O O . GLU A 1 86 ? -7.646 6.784 1.519 1.00 88.56 86 GLU A O 1
ATOM 683 N N . GLU A 1 87 ? -9.418 7.546 2.683 1.00 88.75 87 GLU A N 1
ATOM 684 C CA . GLU A 1 87 ? -9.045 6.905 3.948 1.00 88.75 87 GLU A CA 1
ATOM 685 C C . GLU A 1 87 ? -9.267 5.395 3.849 1.00 88.75 87 GLU A C 1
ATOM 687 O O . GLU A 1 87 ? -10.206 4.937 3.198 1.00 88.75 87 GLU A O 1
ATOM 692 N N . SER A 1 88 ? -8.398 4.607 4.474 1.00 90.75 88 SER A N 1
ATOM 693 C CA . SER A 1 88 ? -8.484 3.150 4.372 1.00 90.75 88 SER A CA 1
ATOM 694 C C . SER A 1 88 ? -7.832 2.447 5.554 1.00 90.75 88 SER A C 1
ATOM 696 O O . SER A 1 88 ? -7.236 3.074 6.434 1.00 90.75 88 SER A O 1
ATOM 698 N N . THR A 1 89 ? -7.922 1.120 5.558 1.00 91.31 89 THR A N 1
ATOM 699 C CA . THR A 1 89 ? -7.338 0.287 6.606 1.00 91.31 89 THR A CA 1
ATOM 700 C C . THR A 1 89 ? -6.391 -0.737 6.000 1.00 91.31 89 THR A C 1
ATOM 702 O O . THR A 1 89 ? -6.774 -1.514 5.120 1.00 91.31 89 THR A O 1
ATOM 705 N N . LEU A 1 90 ? -5.157 -0.758 6.503 1.00 90.75 90 LEU A N 1
ATOM 706 C CA . LEU A 1 90 ? -4.195 -1.828 6.279 1.00 90.75 90 LEU A CA 1
ATOM 707 C C . LEU A 1 90 ? -4.533 -3.003 7.195 1.00 90.75 90 LEU A C 1
ATOM 709 O O . LEU A 1 90 ? -4.634 -2.824 8.406 1.00 90.75 90 LEU A O 1
ATOM 713 N N . VAL A 1 91 ? -4.659 -4.197 6.631 1.00 91.25 91 VAL A N 1
ATOM 714 C CA . VAL A 1 91 ? -5.017 -5.427 7.342 1.00 91.25 91 VAL A CA 1
ATOM 715 C C . VAL A 1 91 ? -3.940 -6.475 7.086 1.00 91.25 91 VAL A C 1
ATOM 717 O O . VAL A 1 91 ? -3.624 -6.751 5.926 1.00 91.25 91 VAL A O 1
ATOM 720 N N . ALA A 1 92 ? -3.376 -7.073 8.139 1.00 89.25 92 ALA A N 1
ATOM 721 C CA . ALA A 1 92 ? -2.564 -8.279 7.973 1.00 89.25 92 ALA A CA 1
ATOM 722 C C . ALA A 1 92 ? -3.489 -9.488 7.766 1.00 89.25 92 ALA A C 1
ATOM 724 O O . ALA A 1 92 ? -4.485 -9.650 8.464 1.00 89.25 92 ALA A O 1
ATOM 725 N N . THR A 1 93 ? -3.181 -10.314 6.771 1.00 86.81 93 THR A N 1
ATOM 726 C CA . THR A 1 93 ? -4.009 -11.466 6.353 1.00 86.81 93 THR A CA 1
ATOM 727 C C . THR A 1 93 ? -3.302 -12.809 6.531 1.00 86.81 93 THR A C 1
ATOM 729 O O . THR A 1 93 ? -3.875 -13.858 6.261 1.00 86.81 93 THR A O 1
ATOM 732 N N . GLY A 1 94 ? -2.051 -12.779 6.981 1.00 84.88 94 GLY A N 1
ATOM 733 C CA . GLY A 1 94 ? -1.213 -13.941 7.221 1.00 84.88 94 GLY A CA 1
ATOM 734 C C . GLY A 1 94 ? 0.187 -13.499 7.618 1.00 84.88 94 GLY A C 1
ATOM 735 O O . GLY A 1 94 ? 0.431 -12.313 7.869 1.00 84.88 94 GLY A O 1
ATOM 736 N N . GLU A 1 95 ? 1.119 -14.444 7.631 1.00 82.31 95 GLU A N 1
ATOM 737 C CA . GLU A 1 95 ? 2.527 -14.145 7.864 1.00 82.31 95 GLU A CA 1
ATOM 738 C C . GLU A 1 95 ? 3.047 -13.253 6.733 1.00 82.31 95 GLU A C 1
ATOM 740 O O . GLU A 1 95 ? 3.065 -13.657 5.573 1.00 82.31 95 GLU A O 1
ATOM 745 N N . ARG A 1 96 ? 3.402 -12.005 7.070 1.00 86.56 96 ARG A N 1
ATOM 746 C CA . ARG A 1 96 ? 3.990 -11.029 6.136 1.00 86.56 96 ARG A CA 1
ATOM 747 C C . ARG A 1 96 ? 3.135 -10.744 4.887 1.00 86.56 96 ARG A C 1
ATOM 749 O O . ARG A 1 96 ? 3.658 -10.413 3.827 1.00 86.56 96 ARG A O 1
ATOM 756 N N . ARG A 1 97 ? 1.805 -10.844 4.991 1.00 88.38 97 ARG A N 1
ATOM 757 C CA . ARG A 1 97 ? 0.878 -10.515 3.892 1.00 88.38 97 ARG A CA 1
ATOM 758 C C . ARG A 1 97 ? -0.108 -9.442 4.303 1.00 88.38 97 ARG A C 1
ATOM 760 O O . ARG A 1 97 ? -0.882 -9.634 5.244 1.00 88.38 97 ARG A O 1
ATOM 767 N N . TYR A 1 98 ? -0.139 -8.352 3.547 1.00 90.44 98 TYR A N 1
ATOM 768 C CA . TYR A 1 98 ? -0.969 -7.190 3.845 1.00 90.44 98 TYR A CA 1
ATOM 769 C C . TYR A 1 98 ? -1.976 -6.902 2.732 1.00 90.44 98 TYR A C 1
ATOM 771 O O . TYR A 1 98 ? -1.708 -7.109 1.549 1.00 90.44 98 TYR A O 1
ATOM 779 N N . ARG A 1 99 ? -3.143 -6.385 3.114 1.00 92.50 99 ARG A N 1
ATOM 780 C CA . ARG A 1 99 ? -4.212 -5.938 2.213 1.00 92.50 99 ARG A CA 1
ATOM 781 C C . ARG A 1 99 ? -4.687 -4.553 2.632 1.00 92.50 99 ARG A C 1
ATOM 783 O O . ARG A 1 99 ? -4.687 -4.243 3.819 1.00 92.50 99 ARG A O 1
ATOM 790 N N . ILE A 1 100 ? -5.136 -3.748 1.674 1.00 92.12 100 ILE A N 1
ATOM 791 C CA . ILE A 1 100 ? -5.794 -2.466 1.952 1.00 92.12 100 ILE A CA 1
ATOM 792 C C . ILE A 1 100 ? -7.281 -2.601 1.647 1.00 92.12 100 ILE A C 1
ATOM 794 O O . ILE A 1 100 ? -7.659 -3.030 0.556 1.00 92.12 100 ILE A O 1
ATOM 798 N N . THR A 1 101 ? -8.110 -2.228 2.616 1.00 91.12 101 THR A N 1
ATOM 799 C CA . THR A 1 101 ? -9.574 -2.328 2.557 1.00 91.12 101 THR A CA 1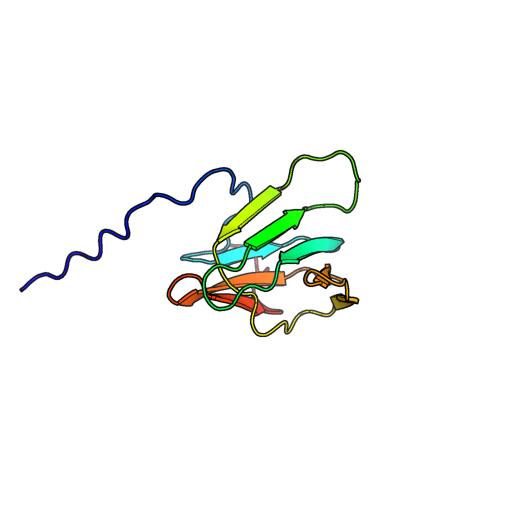
ATOM 800 C C . THR A 1 101 ? -10.214 -0.946 2.686 1.00 91.12 101 THR A C 1
ATOM 802 O O . THR A 1 101 ? -9.683 -0.079 3.383 1.00 91.12 101 THR A O 1
ATOM 805 N N . THR A 1 102 ? -11.345 -0.729 2.008 1.00 83.62 102 THR A N 1
ATOM 806 C CA . THR A 1 102 ? -12.110 0.542 2.010 1.00 83.62 102 THR A CA 1
ATOM 807 C C . THR A 1 102 ? -12.970 0.745 3.255 1.00 83.62 102 THR A C 1
ATOM 809 O O . THR A 1 102 ? -13.730 1.705 3.327 1.00 83.62 102 THR A O 1
ATOM 812 N N . GLY A 1 103 ? -12.924 -0.170 4.221 1.00 63.19 103 GLY A N 1
ATOM 813 C CA . GLY A 1 103 ? -13.846 -0.179 5.348 1.00 63.19 103 GLY A CA 1
ATOM 814 C C . GLY A 1 103 ? -13.113 -0.458 6.642 1.00 63.19 103 GLY A C 1
ATOM 815 O O . GLY A 1 103 ? -12.678 -1.582 6.856 1.00 63.19 103 GLY A O 1
ATOM 816 N N . ASP A 1 104 ? -12.949 0.574 7.465 1.00 54.84 104 ASP A N 1
ATOM 817 C CA . ASP A 1 104 ? -13.610 0.707 8.772 1.00 54.84 104 ASP A CA 1
ATOM 818 C C . ASP A 1 104 ? -13.024 1.938 9.496 1.00 54.84 104 ASP A C 1
ATOM 820 O O . ASP A 1 104 ? -12.304 1.836 10.485 1.00 54.84 104 ASP A O 1
ATOM 824 N N . THR A 1 105 ? -13.266 3.145 8.973 1.00 52.75 105 THR A N 1
ATOM 825 C CA . THR A 1 105 ? -13.005 4.390 9.726 1.00 52.75 105 THR A CA 1
ATOM 826 C C . THR A 1 105 ? -14.177 4.776 10.621 1.00 52.75 105 THR A C 1
ATOM 828 O O . THR A 1 105 ? -14.246 5.906 11.116 1.00 52.75 105 THR A O 1
ATOM 831 N N . ARG A 1 106 ? -15.120 3.855 10.875 1.00 45.81 106 ARG A N 1
ATOM 832 C CA . ARG A 1 106 ? -16.199 4.109 11.825 1.00 45.81 106 ARG A CA 1
ATOM 833 C C . ARG A 1 106 ? -15.623 4.078 13.239 1.00 45.81 106 ARG A C 1
ATOM 835 O O . ARG A 1 106 ? -15.491 3.035 13.862 1.00 45.81 106 ARG A O 1
ATOM 842 N N . ARG A 1 107 ? -15.261 5.286 13.681 1.00 41.50 107 ARG A N 1
ATOM 843 C CA . ARG A 1 107 ? -15.125 5.747 15.066 1.00 41.50 107 ARG A CA 1
ATOM 844 C C . ARG A 1 107 ? -15.761 4.780 16.069 1.00 41.50 107 ARG A C 1
ATOM 846 O O . ARG A 1 107 ? -16.979 4.595 16.033 1.00 41.50 107 ARG A O 1
ATOM 853 N N . VAL A 1 108 ? -14.941 4.268 16.983 1.00 39.38 108 VAL A N 1
ATOM 854 C CA . VAL A 1 108 ? -15.388 3.971 18.349 1.00 39.38 108 VAL A CA 1
ATOM 855 C C . VAL A 1 108 ? -15.120 5.210 19.188 1.00 39.38 108 VAL A C 1
ATOM 857 O O . VAL A 1 108 ? -14.024 5.792 19.006 1.00 39.38 108 VAL A O 1
#

Organism: NCBI:txid1227490

Solvent-accessible surface area (backbone atoms only — not comparable to full-atom values): 6179 Å² total; per-residue (Å²): 137,80,80,75,80,74,72,78,88,77,72,78,86,39,75,70,56,53,72,69,55,89,61,26,28,49,38,47,54,40,20,35,34,41,37,35,72,38,93,83,73,6,38,37,39,30,28,62,52,82,58,94,80,63,78,65,33,24,45,44,69,13,39,79,63,61,68,66,41,57,61,48,78,47,82,48,101,64,30,35,37,38,37,30,72,42,56,30,25,41,33,59,79,56,89,44,31,33,33,36,33,66,73,71,85,76,77,128

Secondary structure (DSSP, 8-state):
------------S-B-PPEEETTEEEE-TT-EE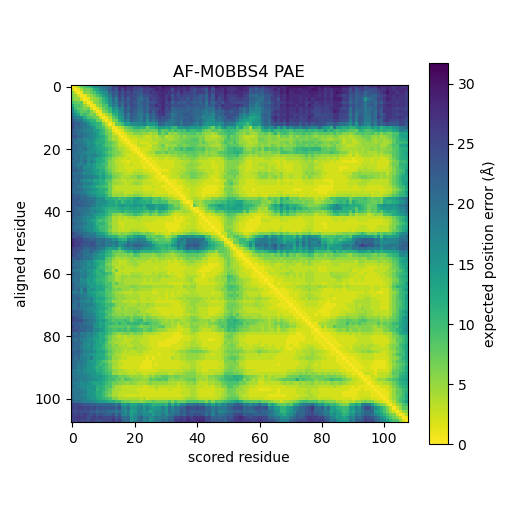EEE--TTT-EEEEESS--TTSPPSEEEESEEEEE-S-EEEEEETTEEEEEESS-EEEEEEETTEEEEES------

Nearest PDB structures (foldseek):
  8odn-assembly1_A  TM=3.078E-01  e=2.699E+00  Pseudomonas aeruginosa PAO1
  3ef7-assembly1_A  TM=3.347E-01  e=3.176E+00  Escherichia coli K-12